Protein AF-W2QCE9-F1 (afdb_monomer_lite)

Structure (mmCIF, N/CA/C/O backbone):
data_AF-W2QCE9-F1
#
_entry.id   AF-W2QCE9-F1
#
loop_
_atom_site.group_PDB
_atom_site.id
_atom_site.type_symbol
_atom_site.label_atom_id
_atom_site.label_alt_id
_atom_site.label_comp_id
_atom_site.label_asym_id
_atom_site.label_entity_id
_atom_site.label_seq_id
_atom_site.pdbx_PDB_ins_code
_atom_site.Cartn_x
_atom_site.Cartn_y
_atom_site.Cartn_z
_atom_site.occupancy
_atom_site.B_iso_or_equiv
_atom_site.auth_seq_id
_atom_site.auth_comp_id
_atom_site.auth_asym_id
_atom_site.auth_atom_id
_atom_site.pdbx_PDB_model_num
ATOM 1 N N . MET A 1 1 ? 6.734 6.219 -18.084 1.00 93.25 1 MET A N 1
ATOM 2 C CA . MET A 1 1 ? 6.917 5.025 -18.933 1.00 93.25 1 MET A CA 1
ATOM 3 C C . MET A 1 1 ? 8.031 4.165 -18.342 1.00 93.25 1 MET A C 1
ATOM 5 O O . MET A 1 1 ? 8.786 4.675 -17.525 1.00 93.25 1 MET A O 1
ATOM 9 N N . TYR A 1 2 ? 8.146 2.892 -18.714 1.00 96.75 2 TYR A N 1
ATOM 10 C CA . TYR A 1 2 ? 9.264 2.030 -18.310 1.00 96.75 2 TYR A CA 1
ATOM 11 C C . TYR A 1 2 ? 9.580 1.002 -19.402 1.00 96.75 2 TYR A C 1
ATOM 13 O O . TYR A 1 2 ? 8.721 0.695 -20.228 1.00 96.75 2 TYR A O 1
ATOM 21 N N . LEU A 1 3 ? 10.808 0.485 -19.395 1.00 98.00 3 LEU A N 1
ATOM 22 C CA . LEU A 1 3 ? 11.252 -0.649 -20.205 1.00 98.00 3 LEU A CA 1
ATOM 23 C C . LEU A 1 3 ? 11.476 -1.852 -19.287 1.00 98.00 3 LEU A C 1
ATOM 25 O O . LEU A 1 3 ? 12.095 -1.709 -18.236 1.00 98.00 3 LEU A O 1
ATOM 29 N N . LEU A 1 4 ? 11.016 -3.035 -19.689 1.00 98.25 4 LEU A N 1
ATOM 30 C CA . LEU A 1 4 ? 11.304 -4.283 -18.983 1.00 98.25 4 LEU A CA 1
ATOM 31 C C . LEU A 1 4 ? 12.415 -5.046 -19.699 1.00 98.25 4 LEU A C 1
ATOM 33 O O . LEU A 1 4 ? 12.406 -5.173 -20.922 1.00 98.25 4 LEU A O 1
ATOM 37 N N . LYS A 1 5 ? 13.358 -5.581 -18.925 1.00 97.94 5 LYS A N 1
ATOM 38 C CA . LYS A 1 5 ? 14.358 -6.526 -19.418 1.00 97.94 5 LYS A CA 1
ATOM 39 C C . LYS A 1 5 ? 13.788 -7.936 -19.295 1.00 97.94 5 LYS A C 1
ATOM 41 O O . LYS A 1 5 ? 13.403 -8.336 -18.197 1.00 97.94 5 LYS A O 1
ATOM 46 N N . MET A 1 6 ? 13.775 -8.678 -20.400 1.00 98.38 6 MET A N 1
ATOM 47 C CA . MET A 1 6 ? 13.318 -10.071 -20.446 1.00 98.38 6 MET A CA 1
ATOM 48 C C . MET A 1 6 ? 14.486 -11.032 -20.707 1.00 98.38 6 MET A C 1
ATOM 50 O O . MET A 1 6 ? 15.467 -10.643 -21.347 1.00 98.38 6 MET A O 1
ATOM 54 N N . ASN A 1 7 ? 14.408 -12.263 -20.196 1.00 97.56 7 ASN A N 1
ATOM 55 C CA . ASN A 1 7 ? 15.309 -13.354 -20.593 1.00 97.56 7 ASN A CA 1
ATOM 56 C C . ASN A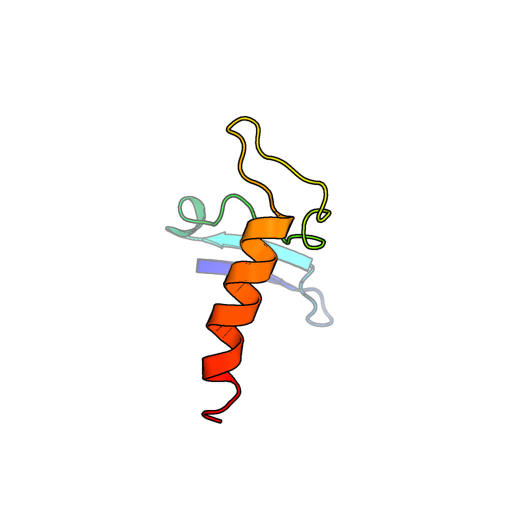 1 7 ? 14.812 -14.038 -21.889 1.00 97.56 7 ASN A C 1
ATOM 58 O O . ASN A 1 7 ? 13.821 -13.613 -22.483 1.00 97.56 7 ASN A O 1
ATOM 62 N N . THR A 1 8 ? 15.510 -15.076 -22.360 1.00 97.88 8 THR A N 1
ATOM 63 C CA . THR A 1 8 ? 15.150 -15.808 -23.593 1.00 97.88 8 THR A CA 1
ATOM 64 C C . THR A 1 8 ? 13.818 -16.545 -23.499 1.00 97.88 8 THR A C 1
ATOM 66 O O . THR A 1 8 ? 13.196 -16.789 -24.529 1.00 97.88 8 THR A O 1
ATOM 69 N N . ASP A 1 9 ? 13.376 -16.848 -22.280 1.00 97.94 9 ASP A N 1
ATOM 70 C CA . ASP A 1 9 ? 12.107 -17.519 -21.998 1.00 97.94 9 ASP A CA 1
ATOM 71 C C . ASP A 1 9 ? 10.945 -16.515 -21.846 1.00 97.94 9 ASP A C 1
ATOM 73 O O . ASP A 1 9 ? 9.799 -16.905 -21.635 1.00 97.94 9 ASP A O 1
ATOM 77 N N . GLY A 1 10 ? 11.219 -15.210 -21.986 1.00 97.31 10 GLY A N 1
ATOM 78 C CA . GLY A 1 10 ? 10.222 -14.142 -21.884 1.00 97.31 10 GLY A CA 1
ATOM 79 C C . GLY A 1 10 ? 9.902 -13.701 -20.453 1.00 97.31 10 GLY A C 1
ATOM 80 O O . GLY A 1 10 ? 8.958 -12.941 -20.244 1.00 97.31 10 GLY A O 1
ATOM 81 N N . GLU A 1 11 ? 10.673 -14.137 -19.457 1.00 98.44 11 GLU A N 1
ATOM 82 C CA . GLU A 1 11 ? 10.473 -13.761 -18.057 1.00 98.44 11 GLU A CA 1
ATOM 83 C C . GLU A 1 11 ? 11.102 -12.400 -17.748 1.00 98.44 11 GLU A C 1
ATOM 85 O O . GLU A 1 11 ? 12.180 -12.060 -18.243 1.00 98.44 11 GLU A O 1
ATOM 90 N N . ILE A 1 12 ? 10.450 -11.622 -16.881 1.00 98.25 12 ILE A N 1
ATOM 91 C CA . ILE A 1 12 ? 10.934 -10.304 -16.460 1.00 98.25 12 ILE A CA 1
ATOM 92 C C . ILE A 1 12 ? 12.090 -10.482 -15.47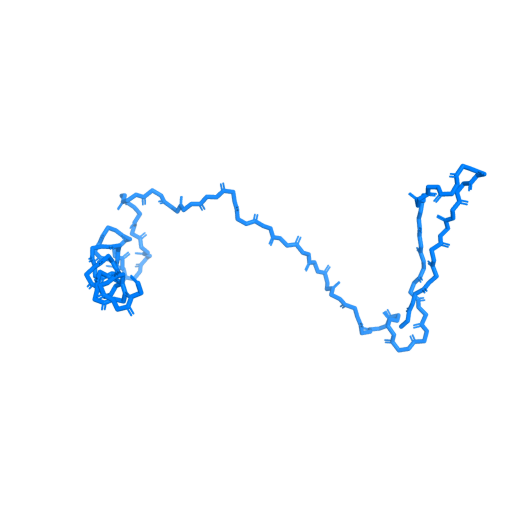1 1.00 98.25 12 ILE A C 1
ATOM 94 O O . ILE A 1 12 ? 11.911 -11.023 -14.384 1.00 98.25 12 ILE A O 1
ATOM 98 N N . VAL A 1 13 ? 13.261 -9.951 -15.821 1.00 98.06 13 VAL A N 1
ATOM 99 C CA . VAL A 1 13 ? 14.486 -10.029 -15.003 1.00 98.06 13 VAL A CA 1
ATOM 100 C C . VAL A 1 13 ? 15.019 -8.659 -14.573 1.00 98.06 13 VAL A C 1
ATOM 102 O O . VAL A 1 13 ? 16.082 -8.557 -13.966 1.00 98.06 13 VAL A O 1
ATOM 105 N N . GLY A 1 14 ? 14.305 -7.583 -14.900 1.00 98.00 14 GLY A N 1
ATOM 106 C CA . GLY A 1 14 ? 14.638 -6.219 -14.496 1.00 98.00 14 GLY A CA 1
ATOM 107 C C . GLY A 1 14 ? 13.856 -5.178 -15.292 1.00 98.00 14 GLY A C 1
ATOM 108 O O . GLY A 1 14 ? 12.971 -5.517 -16.078 1.00 98.00 14 GLY A O 1
ATOM 109 N N . GLY A 1 15 ? 14.205 -3.906 -15.124 1.00 97.38 15 GLY A N 1
ATOM 110 C CA . GLY A 1 15 ? 13.617 -2.813 -15.891 1.00 97.38 15 GLY A CA 1
ATOM 111 C C . GLY A 1 15 ? 14.205 -1.454 -15.532 1.00 97.38 15 GLY A C 1
ATOM 112 O O . GLY A 1 15 ? 14.904 -1.332 -14.530 1.00 97.38 15 GLY A O 1
ATOM 113 N N . GLU A 1 16 ? 13.904 -0.456 -16.358 1.00 97.94 16 GLU A N 1
ATOM 114 C CA . GLU A 1 16 ? 14.370 0.926 -16.219 1.00 97.94 16 GLU A CA 1
ATOM 115 C C . GLU A 1 16 ? 13.197 1.896 -16.398 1.00 97.94 16 GLU A C 1
ATOM 117 O O . GLU A 1 16 ? 12.318 1.683 -17.243 1.00 97.94 16 GLU A O 1
ATOM 122 N N . TRP A 1 17 ? 13.175 2.969 -15.610 1.00 98.12 17 TRP A N 1
ATOM 123 C CA . TRP A 1 17 ? 12.169 4.019 -15.750 1.00 98.12 17 TRP A CA 1
ATOM 124 C C . TRP A 1 17 ? 12.550 4.964 -16.884 1.00 98.12 17 TRP A C 1
ATOM 126 O O . TRP A 1 17 ? 13.716 5.277 -17.083 1.00 98.12 17 TRP A O 1
ATOM 136 N N . LEU A 1 18 ? 11.560 5.429 -17.644 1.00 97.44 18 LEU A N 1
ATOM 137 C CA . LEU A 1 18 ? 11.781 6.276 -18.813 1.00 97.44 18 LEU A CA 1
ATOM 138 C C . LEU A 1 18 ? 10.913 7.533 -18.781 1.00 97.44 18 LEU A C 1
ATOM 140 O O . LEU A 1 18 ? 9.779 7.526 -18.273 1.00 97.44 18 LEU A O 1
ATOM 144 N N . TYR A 1 19 ? 11.439 8.578 -19.424 1.00 96.62 19 TYR A N 1
ATOM 145 C CA . TYR A 1 19 ? 10.840 9.911 -19.505 1.00 96.62 19 TYR A CA 1
ATOM 146 C C . TYR A 1 19 ? 10.494 10.440 -18.108 1.00 96.62 19 TYR A C 1
ATOM 148 O O . TYR A 1 19 ? 11.205 10.171 -17.144 1.00 96.62 19 TYR A O 1
ATOM 156 N N . ASP A 1 20 ? 9.365 11.127 -17.980 1.00 97.56 20 ASP A N 1
ATOM 157 C CA . ASP A 1 20 ? 8.855 11.670 -16.727 1.00 97.56 20 ASP A CA 1
ATOM 158 C C . ASP A 1 20 ? 8.756 10.666 -15.573 1.00 97.56 20 ASP A C 1
ATOM 160 O O . ASP A 1 20 ? 8.776 11.082 -14.420 1.00 97.56 20 ASP A O 1
ATOM 164 N N . SER A 1 21 ? 8.649 9.357 -15.830 1.00 96.69 21 SER A N 1
ATOM 165 C CA . SER A 1 21 ? 8.599 8.369 -14.741 1.00 96.69 21 SER A CA 1
ATOM 166 C C . SER A 1 21 ? 9.952 8.107 -14.091 1.00 96.69 21 SER A C 1
ATOM 168 O O . SER A 1 21 ? 9.986 7.442 -13.061 1.00 96.69 21 SER A O 1
ATOM 170 N N . ASN A 1 22 ? 11.047 8.616 -14.661 1.00 95.56 22 ASN A N 1
ATOM 171 C CA . ASN A 1 22 ? 12.341 8.590 -13.989 1.00 95.56 22 ASN A CA 1
ATOM 172 C C . ASN A 1 22 ? 12.299 9.403 -12.683 1.00 95.56 22 ASN A C 1
ATOM 174 O O . ASN A 1 22 ? 12.839 8.965 -11.670 1.00 95.56 22 ASN A O 1
ATOM 178 N N . ASP A 1 23 ? 11.553 10.513 -12.695 1.00 97.44 23 ASP A N 1
ATOM 179 C CA . ASP A 1 23 ? 11.363 11.383 -11.530 1.00 97.44 23 ASP A CA 1
ATOM 180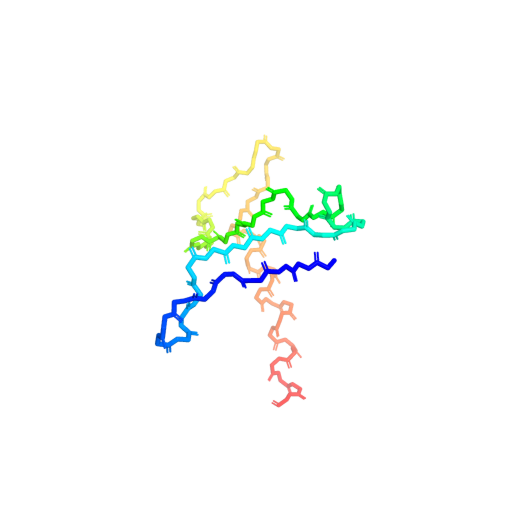 C C . ASP A 1 23 ? 9.996 11.169 -10.854 1.00 97.44 23 ASP A C 1
ATOM 182 O O . ASP A 1 23 ? 9.850 11.365 -9.651 1.00 97.44 23 ASP A O 1
ATOM 186 N N . LYS A 1 24 ? 8.973 10.750 -11.614 1.00 97.12 24 LYS A N 1
ATOM 187 C CA . LYS A 1 24 ? 7.591 10.544 -11.144 1.00 97.12 24 LYS A CA 1
ATOM 188 C C . LYS A 1 24 ? 7.261 9.053 -11.056 1.00 97.12 24 LYS A C 1
ATOM 190 O O . LYS A 1 24 ? 6.522 8.513 -11.888 1.00 97.12 24 LYS A O 1
ATOM 195 N N . ARG A 1 25 ? 7.801 8.388 -10.037 1.00 95.38 25 ARG A N 1
ATOM 196 C CA . ARG A 1 25 ? 7.521 6.981 -9.703 1.00 95.38 25 ARG A CA 1
ATOM 197 C C . ARG A 1 25 ? 7.168 6.836 -8.220 1.00 95.38 25 ARG A C 1
ATOM 199 O O . ARG A 1 25 ? 7.538 7.706 -7.439 1.00 95.38 25 ARG A O 1
ATOM 206 N N . PRO A 1 26 ? 6.460 5.767 -7.816 1.00 96.56 26 PRO A N 1
ATOM 207 C CA . PRO A 1 26 ? 6.237 5.501 -6.401 1.00 96.56 26 PRO A CA 1
ATOM 208 C C . PRO A 1 26 ? 7.570 5.296 -5.674 1.00 96.56 26 PRO A C 1
ATOM 210 O O . PRO A 1 26 ? 8.400 4.512 -6.135 1.00 96.56 26 PRO A O 1
ATOM 213 N N . ASP A 1 27 ? 7.748 5.951 -4.529 1.00 96.56 27 ASP A N 1
ATOM 214 C CA . ASP A 1 27 ? 8.958 5.795 -3.712 1.00 96.56 27 ASP A CA 1
ATOM 215 C C . ASP A 1 27 ? 9.048 4.397 -3.088 1.00 96.56 27 ASP A C 1
ATOM 217 O O . ASP A 1 27 ? 10.120 3.801 -2.995 1.00 96.56 27 ASP A O 1
ATOM 221 N N . PHE A 1 28 ? 7.906 3.860 -2.655 1.00 96.81 28 PHE A N 1
ATOM 222 C CA . PHE A 1 28 ? 7.807 2.542 -2.045 1.00 96.81 28 PHE A CA 1
ATOM 223 C C . PHE A 1 28 ? 6.399 1.962 -2.184 1.00 96.81 28 PHE A C 1
ATOM 225 O O . PHE A 1 28 ? 5.410 2.676 -2.361 1.00 96.81 28 PHE A O 1
ATOM 232 N N . LEU A 1 29 ? 6.317 0.640 -2.047 1.00 97.06 29 LEU A N 1
ATOM 233 C CA . LEU A 1 29 ? 5.070 -0.105 -1.941 1.00 97.06 29 LEU A CA 1
ATOM 234 C C . LEU A 1 29 ? 5.123 -0.957 -0.672 1.00 97.06 29 LEU A C 1
ATOM 236 O O . LEU A 1 29 ? 6.109 -1.651 -0.428 1.00 97.06 29 LEU A O 1
ATOM 240 N N . TRP A 1 30 ? 4.074 -0.900 0.143 1.00 96.75 30 TRP A N 1
ATOM 241 C CA . TRP A 1 30 ? 3.999 -1.639 1.399 1.00 96.75 30 TRP A CA 1
ATOM 242 C C . TRP A 1 30 ? 2.622 -2.272 1.561 1.00 96.75 30 TRP A C 1
ATOM 244 O O . TRP A 1 30 ? 1.599 -1.670 1.237 1.00 96.75 30 TRP A O 1
ATOM 254 N N . PHE A 1 31 ? 2.613 -3.497 2.079 1.00 96.44 31 PHE A N 1
ATOM 255 C CA . PHE A 1 31 ? 1.400 -4.240 2.392 1.00 96.44 31 PHE A CA 1
ATOM 256 C C . PHE A 1 31 ? 1.357 -4.512 3.890 1.00 96.44 31 PHE A C 1
ATOM 258 O O . PHE A 1 31 ? 2.354 -4.915 4.497 1.00 96.44 31 PHE A O 1
ATOM 265 N N . THR A 1 32 ? 0.196 -4.299 4.500 1.00 96.38 32 THR A N 1
ATOM 266 C CA . THR A 1 32 ? -0.010 -4.654 5.901 1.00 96.38 32 THR A CA 1
ATOM 267 C C . THR A 1 32 ? -0.078 -6.175 6.031 1.00 96.38 32 THR A C 1
ATOM 269 O O . THR A 1 32 ? -0.742 -6.855 5.254 1.00 96.38 32 THR A O 1
ATOM 272 N N . LYS A 1 33 ? 0.614 -6.734 7.029 1.00 97.06 33 LYS A N 1
ATOM 273 C CA . LYS A 1 33 ? 0.570 -8.184 7.299 1.00 97.06 33 LYS A CA 1
ATOM 274 C C . LYS A 1 33 ? -0.726 -8.625 7.982 1.00 97.06 33 LYS A C 1
ATOM 276 O O . LYS A 1 33 ? -1.043 -9.807 7.998 1.00 97.06 33 LYS A O 1
ATOM 281 N N . GLY A 1 34 ? -1.450 -7.685 8.580 1.00 96.00 34 GLY A N 1
ATOM 282 C CA . GLY A 1 34 ? -2.670 -7.957 9.319 1.00 96.00 34 GLY A CA 1
ATOM 283 C C . GLY A 1 34 ? -3.149 -6.740 10.096 1.00 96.00 34 GLY A C 1
ATOM 284 O O . GLY A 1 34 ? -2.533 -5.672 10.071 1.00 96.00 34 GLY A O 1
ATOM 285 N N . LYS A 1 35 ? -4.272 -6.920 10.788 1.00 96.56 35 LYS A N 1
ATOM 286 C CA . LYS A 1 35 ? -4.833 -5.909 11.685 1.00 96.56 35 LYS A CA 1
ATOM 287 C C . LYS A 1 35 ? -4.008 -5.829 12.982 1.00 96.56 35 LYS A C 1
ATOM 289 O O . LYS A 1 35 ? -3.438 -6.842 13.390 1.00 96.56 35 LYS A O 1
ATOM 294 N N . PRO A 1 36 ? -3.974 -4.668 13.657 1.00 96.25 36 PRO A N 1
ATOM 295 C CA . PRO A 1 36 ? -3.445 -4.565 15.015 1.00 96.25 36 PRO A CA 1
ATOM 296 C C . PRO A 1 36 ? -4.178 -5.499 15.993 1.00 96.25 36 PRO A C 1
ATOM 298 O O . PRO A 1 36 ? -5.325 -5.887 15.758 1.00 96.25 36 PRO A O 1
ATOM 301 N N . ALA A 1 37 ? -3.543 -5.826 17.121 1.00 97.25 37 ALA A N 1
ATOM 302 C CA . ALA A 1 37 ? -4.215 -6.543 18.203 1.00 97.25 37 ALA A CA 1
ATOM 303 C C . ALA A 1 37 ? -5.341 -5.685 18.814 1.00 97.25 37 ALA A C 1
ATOM 305 O O . ALA A 1 37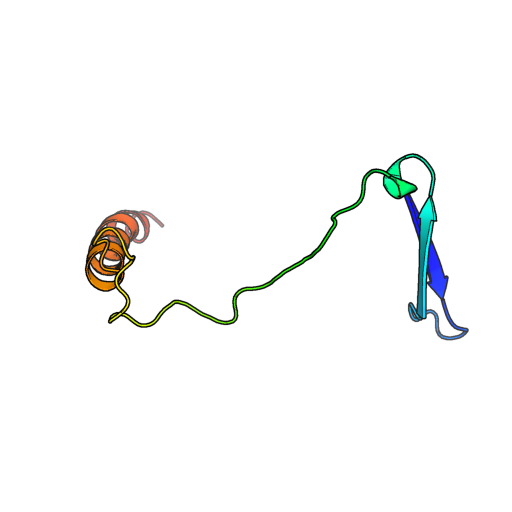 ? -5.221 -4.465 18.907 1.00 97.25 37 ALA A O 1
ATOM 306 N N . LEU A 1 38 ? -6.426 -6.309 19.284 1.00 97.50 38 LEU A N 1
ATOM 307 C CA . LEU A 1 38 ? -7.559 -5.589 19.895 1.00 97.50 38 LEU A CA 1
ATOM 308 C C . LEU A 1 38 ? -7.169 -4.812 21.163 1.00 97.50 38 LEU A C 1
ATOM 310 O O . LEU A 1 38 ? -7.815 -3.825 21.501 1.00 97.50 38 LEU A O 1
ATOM 314 N N . THR A 1 39 ? -6.094 -5.227 21.832 1.00 97.12 39 THR A N 1
ATOM 315 C CA . THR A 1 39 ? -5.525 -4.563 23.012 1.00 97.12 39 THR A CA 1
ATOM 316 C C . THR A 1 39 ? -4.746 -3.288 22.682 1.00 97.12 39 THR A C 1
ATOM 318 O O . THR A 1 39 ? -4.244 -2.637 23.593 1.00 97.12 39 THR A O 1
ATOM 321 N N . VAL A 1 40 ? -4.619 -2.917 21.403 1.00 97.69 40 VAL A N 1
ATOM 322 C CA . VAL A 1 40 ? -3.890 -1.714 20.992 1.00 97.69 40 VAL A CA 1
ATOM 323 C C . VAL A 1 40 ? -4.656 -0.452 21.380 1.00 97.69 40 VAL A C 1
ATOM 325 O O . VAL A 1 40 ? -5.825 -0.265 21.025 1.00 97.69 40 VAL A O 1
ATOM 328 N N . PHE A 1 41 ? -3.928 0.443 22.046 1.00 97.94 41 PHE A N 1
ATOM 329 C CA . PHE A 1 41 ? -4.2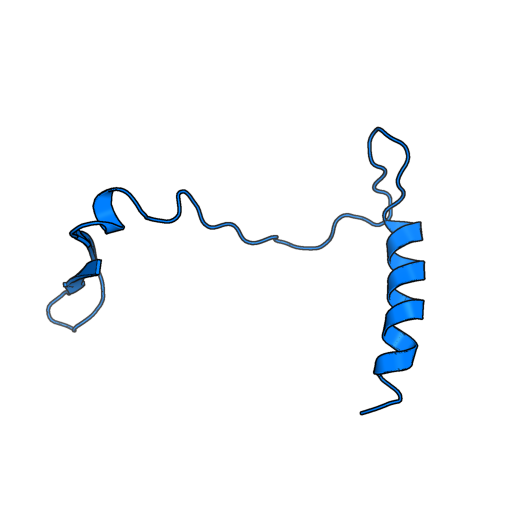98 1.830 22.285 1.00 97.94 41 PHE A CA 1
ATOM 330 C C . PHE A 1 41 ? -3.293 2.744 21.593 1.00 97.94 41 PHE A C 1
ATOM 332 O O . PHE A 1 41 ? -2.085 2.514 21.662 1.00 97.94 41 PHE A O 1
ATOM 339 N N . THR A 1 42 ? -3.779 3.793 20.935 1.00 97.06 42 THR A N 1
ATOM 340 C CA . THR A 1 42 ? -2.894 4.869 20.480 1.00 97.06 42 THR A CA 1
ATOM 341 C C . THR A 1 42 ? -2.441 5.713 21.672 1.00 97.06 42 THR A C 1
ATOM 343 O O . THR A 1 42 ? -3.094 5.743 22.717 1.00 97.06 42 THR A O 1
ATOM 346 N N . SER A 1 43 ? -1.343 6.453 21.513 1.00 97.38 43 SER A N 1
ATOM 347 C CA . SER A 1 43 ? -0.797 7.336 22.558 1.00 97.38 43 SER A CA 1
ATOM 348 C C . SER A 1 43 ? -1.763 8.433 23.022 1.00 97.38 43 SER A C 1
ATOM 350 O O . SER A 1 43 ? -1.618 8.957 24.120 1.00 97.38 43 SER A O 1
ATOM 352 N N . PHE A 1 44 ? -2.762 8.762 22.207 1.00 96.19 44 PHE A N 1
ATOM 353 C CA . PHE A 1 44 ? -3.816 9.736 22.499 1.00 96.19 44 PHE A CA 1
ATOM 354 C C . PHE A 1 44 ? -5.144 9.075 22.921 1.00 96.19 44 PHE A C 1
ATOM 356 O O . PHE A 1 44 ? -6.186 9.722 22.919 1.00 96.19 44 PHE A O 1
ATOM 363 N N . GLY A 1 45 ? -5.120 7.789 23.291 1.00 96.44 45 GLY A N 1
ATOM 364 C CA . GLY A 1 45 ? -6.239 7.107 23.951 1.00 96.44 45 GLY A CA 1
ATOM 365 C C . GLY A 1 45 ? -7.261 6.437 23.027 1.00 96.44 45 GLY A C 1
ATOM 366 O O . GLY A 1 45 ? -8.320 6.023 23.498 1.00 96.44 45 GLY A O 1
ATOM 367 N N . LEU A 1 46 ? -6.979 6.284 21.729 1.00 97.75 46 LEU A N 1
ATOM 368 C CA . LEU A 1 46 ? -7.893 5.595 20.814 1.00 97.75 46 LEU A CA 1
ATOM 369 C C . LEU A 1 46 ? -7.745 4.071 20.951 1.00 97.75 46 LEU A C 1
ATOM 371 O O . LEU A 1 46 ? -6.684 3.522 20.662 1.00 97.75 46 LEU A O 1
ATOM 375 N N . SER A 1 47 ? -8.820 3.386 21.355 1.00 98.00 47 SER A N 1
ATOM 376 C CA . SER A 1 47 ? -8.865 1.921 21.469 1.00 98.00 47 SER A CA 1
ATOM 377 C C . SER A 1 47 ? -9.251 1.258 20.146 1.00 98.00 47 SER A C 1
ATOM 379 O O . SER A 1 47 ? -10.341 1.501 19.618 1.00 98.00 47 SER A O 1
ATOM 381 N N . PHE A 1 48 ? -8.402 0.357 19.644 1.00 97.81 48 PHE A N 1
ATOM 382 C CA . PHE A 1 48 ? -8.700 -0.399 18.425 1.00 97.81 48 PHE A CA 1
ATOM 383 C C . PHE A 1 48 ? -9.909 -1.338 18.592 1.00 97.81 48 PHE A C 1
ATOM 385 O O . PHE A 1 48 ? -10.691 -1.509 17.651 1.00 97.81 48 PHE A O 1
ATOM 392 N N . ALA A 1 49 ? -10.129 -1.886 19.793 1.00 98.19 49 ALA A N 1
ATOM 393 C CA . ALA A 1 49 ? -11.319 -2.681 20.102 1.00 98.19 49 ALA A CA 1
ATOM 394 C C . ALA A 1 49 ? -12.615 -1.873 19.927 1.00 98.19 49 ALA A C 1
ATOM 396 O O . ALA A 1 49 ? -13.534 -2.327 19.243 1.00 98.19 49 ALA A O 1
ATOM 397 N N . ASN A 1 50 ? -12.670 -0.652 20.471 1.00 98.19 50 ASN A N 1
ATOM 398 C CA . ASN A 1 50 ? -13.861 0.200 20.372 1.00 98.19 50 ASN A CA 1
ATOM 399 C C . ASN A 1 50 ? -14.172 0.567 18.915 1.00 98.19 50 ASN A C 1
ATOM 401 O O . ASN A 1 50 ? -15.319 0.465 18.482 1.00 98.19 50 ASN A O 1
ATOM 405 N N . VAL A 1 51 ? -13.146 0.937 18.140 1.00 97.19 51 VAL A N 1
ATOM 406 C CA . VAL A 1 51 ? -13.294 1.238 16.706 1.00 97.19 51 VAL A CA 1
ATOM 407 C C . VAL A 1 51 ? -13.807 0.018 15.939 1.00 97.19 51 VAL A C 1
ATOM 409 O O . VAL A 1 51 ? -14.697 0.149 15.102 1.00 97.19 51 VAL A O 1
ATOM 412 N N . THR A 1 52 ? -13.302 -1.176 16.254 1.00 97.00 52 THR A N 1
ATOM 413 C CA . THR A 1 52 ? -13.717 -2.420 15.590 1.00 97.00 52 THR A CA 1
ATOM 414 C C . THR A 1 52 ? -15.202 -2.721 15.811 1.00 97.00 52 THR A C 1
ATOM 416 O O . THR A 1 52 ? -15.897 -3.054 14.853 1.00 97.00 52 THR A O 1
ATOM 419 N N . VAL A 1 53 ? -15.716 -2.547 17.035 1.00 97.00 53 VAL A N 1
ATOM 420 C CA . VAL A 1 53 ? -17.147 -2.746 17.344 1.00 97.00 53 VAL A CA 1
ATOM 421 C C . VAL A 1 53 ? -18.028 -1.772 16.562 1.00 97.00 53 VAL A C 1
ATOM 423 O O . VAL A 1 53 ? -19.068 -2.158 16.026 1.00 97.00 53 VAL A O 1
AT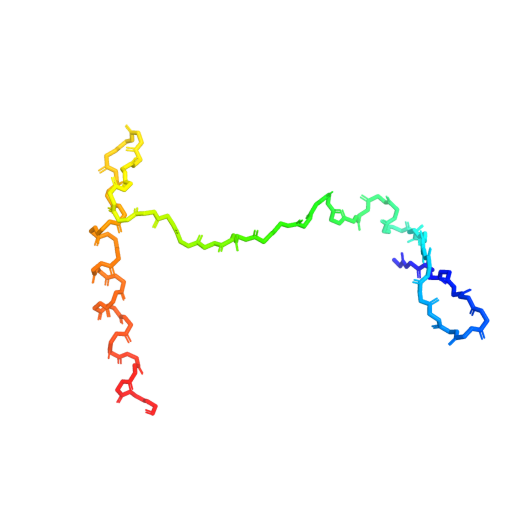OM 426 N N . LEU A 1 54 ? -17.626 -0.502 16.487 1.00 96.62 54 LEU A N 1
ATOM 427 C CA . LEU A 1 54 ? -18.371 0.509 15.735 1.00 96.62 54 LEU A CA 1
ATOM 428 C C . LEU A 1 54 ? -18.383 0.197 14.236 1.00 96.62 54 LEU A C 1
ATOM 430 O O . LEU A 1 54 ? -19.441 0.262 13.611 1.00 96.62 54 LEU A O 1
ATOM 434 N N . LEU A 1 55 ? -17.237 -0.202 13.679 1.00 96.12 55 LEU A N 1
ATOM 435 C CA . LEU A 1 55 ? -17.123 -0.573 12.272 1.00 96.12 55 LEU A CA 1
ATOM 436 C C . LEU A 1 55 ? -18.010 -1.776 11.929 1.00 96.12 55 LEU A C 1
ATOM 438 O O . LEU A 1 55 ? -18.736 -1.718 10.944 1.00 96.12 55 LEU A O 1
ATOM 442 N N . GLN A 1 56 ? -18.022 -2.819 12.767 1.00 95.25 56 GLN A N 1
ATOM 443 C CA . GLN A 1 56 ? -18.894 -3.986 12.580 1.00 95.25 56 GLN A CA 1
ATOM 444 C C . GLN A 1 56 ? -20.377 -3.603 12.522 1.00 95.25 56 GLN A C 1
ATOM 446 O O . GLN A 1 56 ? -21.107 -4.073 11.651 1.00 95.25 56 GLN A O 1
ATOM 451 N N . LYS A 1 57 ? -20.831 -2.726 13.426 1.00 94.25 57 LYS A N 1
ATOM 452 C CA . LYS A 1 57 ? -22.219 -2.237 13.424 1.00 94.25 57 LYS A CA 1
ATOM 453 C C . LYS A 1 57 ? -22.540 -1.424 12.172 1.00 94.25 57 LYS A C 1
ATOM 455 O O . LYS A 1 57 ? -23.631 -1.559 11.627 1.00 94.25 57 LYS A O 1
ATOM 460 N N . ALA A 1 58 ? -21.600 -0.594 11.720 1.00 93.69 58 ALA A N 1
ATOM 461 C CA . ALA A 1 58 ? -21.778 0.225 10.528 1.00 93.69 58 ALA A CA 1
ATOM 462 C C . ALA A 1 58 ? -21.908 -0.633 9.259 1.00 93.69 58 ALA A C 1
ATOM 464 O O . ALA A 1 58 ? -22.786 -0.380 8.435 1.00 93.69 58 ALA A O 1
ATOM 465 N N . THR A 1 59 ? -21.082 -1.673 9.114 1.00 94.56 59 THR A N 1
ATOM 466 C CA . THR A 1 59 ? -21.094 -2.534 7.922 1.00 94.56 59 THR A CA 1
ATOM 467 C C . THR A 1 59 ? -22.234 -3.550 7.922 1.00 94.56 59 THR A C 1
ATOM 469 O O . THR A 1 59 ? -22.703 -3.921 6.852 1.00 94.56 59 THR A O 1
ATOM 472 N N . ALA A 1 60 ? -22.752 -3.956 9.085 1.00 90.56 60 ALA A N 1
ATOM 473 C CA . ALA A 1 60 ? -23.855 -4.920 9.174 1.00 90.56 60 ALA A CA 1
ATOM 474 C C . ALA A 1 60 ? -25.143 -4.474 8.443 1.00 90.56 60 ALA A C 1
ATOM 476 O O . ALA A 1 60 ? -25.922 -5.312 8.005 1.00 90.56 60 ALA A O 1
ATOM 477 N N . CYS A 1 61 ? -25.369 -3.165 8.279 1.00 78.06 61 CYS A N 1
ATOM 478 C CA . CYS A 1 61 ? -26.524 -2.621 7.546 1.00 78.06 61 CYS A CA 1
ATOM 479 C C . CYS A 1 61 ? -26.341 -2.629 6.012 1.00 78.06 61 CYS A C 1
ATOM 481 O O . CYS A 1 61 ? -27.295 -2.398 5.266 1.00 78.06 61 CYS A O 1
ATOM 483 N N . LEU A 1 62 ? -25.112 -2.850 5.533 1.00 68.75 62 LEU A N 1
ATOM 484 C CA . LEU A 1 62 ? -24.799 -2.957 4.106 1.00 68.75 62 LEU A CA 1
ATOM 485 C C . LEU A 1 62 ? -24.945 -4.401 3.613 1.00 68.75 62 LEU A C 1
ATOM 487 O O . LEU A 1 62 ? -25.437 -4.607 2.510 1.00 68.75 62 LEU A O 1
ATOM 491 N N . GLU A 1 63 ? -24.613 -5.384 4.452 1.00 59.12 63 GLU A N 1
ATOM 492 C CA . GLU A 1 63 ? -24.760 -6.820 4.152 1.00 59.12 63 GLU A CA 1
ATOM 493 C C . GLU A 1 63 ? -26.227 -7.266 4.010 1.00 59.12 63 GLU A C 1
ATOM 495 O O . GLU A 1 63 ? -26.501 -8.294 3.411 1.00 59.12 63 GLU A O 1
ATOM 500 N N . SER A 1 64 ? -27.194 -6.510 4.543 1.00 58.69 64 SER A N 1
ATOM 501 C CA . SER A 1 64 ? -28.626 -6.813 4.381 1.00 58.69 64 SER A CA 1
ATOM 502 C C . SER A 1 64 ? -29.256 -6.222 3.113 1.00 58.69 64 SER A C 1
ATOM 504 O O . SER A 1 64 ? -30.456 -6.393 2.898 1.00 58.69 64 SER A O 1
ATOM 506 N N . ARG A 1 65 ? -28.486 -5.484 2.297 1.00 53.78 65 ARG A N 1
ATOM 507 C CA . ARG A 1 65 ? -28.961 -4.832 1.060 1.00 53.78 65 ARG A CA 1
ATOM 508 C C . ARG A 1 65 ? -28.455 -5.481 -0.232 1.00 53.78 65 ARG A C 1
ATOM 510 O O . ARG A 1 65 ? -28.800 -4.969 -1.297 1.00 53.78 65 ARG A O 1
ATOM 517 N N . TYR A 1 66 ? -27.679 -6.559 -0.145 1.00 49.09 66 TYR A N 1
ATOM 518 C CA . TYR A 1 66 ? -27.194 -7.338 -1.287 1.00 49.09 66 TYR A CA 1
ATOM 519 C C . TYR A 1 66 ? -27.570 -8.808 -1.140 1.00 49.09 66 TYR A C 1
ATOM 521 O O . TYR A 1 66 ? -27.537 -9.306 0.006 1.00 49.09 66 TYR A O 1
#

Organism: Phytophthora nicotianae (strain INRA-310) (NCBI:txid761204)

Radius of gyration: 21.95 Å; chains: 1; bounding box: 44×29×48 Å

InterPro domains:
  IPR032048 Transglutaminase elicitor [PF16683] (2-61)

Secondary structure (DSSP, 8-state):
-EEEEE-TTS-EEEEEE-GGGGTSS-S------SPPPTT-B-TTS-BHHHHHHHHHHHHHTTTT--

Foldseek 3Di:
DKAFDADPVRDTPGIDDDDPCNVVPDPDDDDDPDDDDQCDADPVGDGNVVVVVVVCVVCVVVVVVD

pLDDT: mean 93.64, std 10.72, range [49.09, 98.44]

Sequence (66 aa):
MYLLKMNTDGEIVGGEWLYDSNDKRPDFLWFTKGKPALTVFTSFGLSFANVTVLLQKATACLESRY